Protein AF-A0A2N5IB65-F1 (afdb_monomer_lite)

Sequence (114 aa):
MKHIQWCQNMLKDKEVQALLEEKVQILIDMYFKGKSDYAIEKFIKSFCEGIRYLENELLKDKGLHPSQIQKNMTYLSAHPQETIKNMAEVKRVVTVEVNRQFRHFNTFLSELAS

pLDDT: mean 93.59, std 6.56, range [52.59, 98.62]

Radius of gyration: 16.51 Å; chains: 1; bounding box: 45×18×46 Å

Secondary structure (DSSP, 8-state):
--GGGGGTT-SSSHHHHHHHHHHHHHHHHHH-TT--HHHHHHHHHHHHHHHHHHHHHHHHHTT-SHHHHHHHHHHHHH-HHHHHHHHHHHHHHHHHHHHHHHHHHHHHHHHHH-

Structure (mmCIF, N/CA/C/O backbone):
data_AF-A0A2N5IB65-F1
#
_entry.id   AF-A0A2N5IB65-F1
#
loop_
_atom_site.group_PDB
_atom_site.id
_atom_site.type_symbol
_atom_site.label_atom_id
_atom_site.label_alt_id
_atom_site.label_comp_id
_atom_site.label_asym_id
_atom_site.label_entity_id
_atom_site.label_seq_id
_atom_site.pdbx_PDB_ins_code
_atom_site.Cartn_x
_atom_site.Cartn_y
_atom_site.Cartn_z
_atom_site.occupancy
_atom_site.B_iso_or_equiv
_atom_site.auth_seq_id
_atom_site.auth_comp_id
_atom_site.auth_asym_id
_atom_site.auth_atom_id
_atom_site.pdbx_PDB_model_num
ATOM 1 N N . MET A 1 1 ? 1.134 9.535 20.639 1.00 52.59 1 MET A N 1
ATOM 2 C CA . MET A 1 1 ? 2.112 9.177 19.586 1.00 52.59 1 MET A CA 1
ATOM 3 C C . MET A 1 1 ? 1.401 9.305 18.239 1.00 52.59 1 MET A C 1
ATOM 5 O O . MET A 1 1 ? 0.206 9.046 18.211 1.00 52.59 1 MET A O 1
ATOM 9 N N . LYS A 1 2 ? 2.037 9.753 17.145 1.00 75.38 2 LYS A N 1
ATOM 10 C CA . LYS A 1 2 ? 1.354 9.766 15.834 1.00 75.38 2 LYS A CA 1
ATOM 11 C C . LYS A 1 2 ? 1.454 8.366 15.223 1.00 75.38 2 LYS A C 1
ATOM 13 O O . LYS A 1 2 ? 2.508 8.015 14.708 1.00 75.38 2 LYS A O 1
ATOM 18 N N . HIS A 1 3 ? 0.387 7.568 15.305 1.00 84.81 3 HIS A N 1
ATOM 19 C CA . HIS A 1 3 ? 0.391 6.156 14.876 1.00 84.81 3 HIS A CA 1
ATOM 20 C C . HIS A 1 3 ? 0.740 5.970 13.392 1.00 84.81 3 HIS A C 1
ATOM 22 O O . HIS A 1 3 ? 1.297 4.944 13.013 1.00 84.81 3 HIS A O 1
ATOM 28 N N . ILE A 1 4 ? 0.524 7.008 12.577 1.00 85.25 4 ILE A N 1
ATOM 29 C CA . ILE A 1 4 ? 0.890 7.039 11.158 1.00 85.25 4 ILE A CA 1
ATOM 30 C C . ILE A 1 4 ? 2.378 6.769 10.887 1.00 85.25 4 ILE A C 1
ATOM 32 O O . ILE A 1 4 ? 2.741 6.296 9.815 1.00 85.25 4 ILE A O 1
ATOM 36 N N . GLN A 1 5 ? 3.255 7.004 11.869 1.00 88.62 5 GLN A N 1
ATOM 37 C CA . GLN A 1 5 ? 4.686 6.732 11.728 1.00 88.62 5 GLN A CA 1
ATOM 38 C C . GLN A 1 5 ? 4.988 5.256 11.411 1.00 88.62 5 GLN A C 1
ATOM 40 O O . GLN A 1 5 ? 6.014 4.951 10.811 1.00 88.62 5 GLN A O 1
ATOM 45 N N . TRP A 1 6 ? 4.093 4.330 11.777 1.00 89.94 6 TRP A N 1
ATOM 46 C CA . TRP A 1 6 ? 4.288 2.896 11.558 1.00 89.94 6 TRP A CA 1
ATOM 47 C C . TRP A 1 6 ? 4.059 2.438 10.114 1.00 89.94 6 TRP A C 1
ATOM 49 O O . TRP A 1 6 ? 4.435 1.314 9.786 1.00 89.94 6 TRP A O 1
ATOM 59 N N . CYS A 1 7 ? 3.497 3.282 9.242 1.00 91.50 7 CYS A N 1
ATOM 60 C CA . CYS A 1 7 ? 3.405 3.002 7.805 1.00 91.50 7 CYS A CA 1
ATOM 61 C C . CYS A 1 7 ? 4.289 3.904 6.938 1.00 91.50 7 CYS A C 1
ATOM 63 O O . CYS A 1 7 ? 4.171 3.849 5.716 1.00 91.50 7 CYS A O 1
ATOM 65 N N . GLN A 1 8 ? 5.178 4.708 7.528 1.00 89.44 8 GLN A N 1
ATOM 66 C CA . GLN A 1 8 ? 6.080 5.572 6.765 1.00 89.44 8 GLN A CA 1
ATOM 67 C C . GLN A 1 8 ? 7.092 4.761 5.950 1.00 89.44 8 GLN A C 1
ATOM 69 O O . GLN A 1 8 ? 7.624 3.751 6.412 1.00 89.44 8 GLN A O 1
ATOM 74 N N . ASN A 1 9 ? 7.406 5.252 4.747 1.00 88.69 9 ASN A N 1
ATOM 75 C CA . ASN A 1 9 ? 8.412 4.675 3.844 1.00 88.69 9 ASN A CA 1
ATOM 76 C C . ASN A 1 9 ? 8.146 3.206 3.455 1.00 88.69 9 ASN A C 1
ATOM 78 O O . ASN A 1 9 ? 9.084 2.442 3.204 1.00 88.69 9 ASN A O 1
ATOM 82 N N . MET A 1 10 ? 6.876 2.798 3.415 1.00 92.06 10 MET A N 1
ATOM 83 C CA . MET A 1 10 ? 6.488 1.441 3.024 1.00 92.06 10 MET A CA 1
ATOM 84 C C . MET A 1 10 ? 6.540 1.249 1.510 1.00 92.06 10 MET A C 1
ATOM 86 O O . MET A 1 10 ? 6.945 0.175 1.062 1.00 92.06 10 MET A O 1
ATOM 90 N N . LEU A 1 11 ? 6.174 2.287 0.753 1.00 95.12 11 LEU A N 1
ATOM 91 C CA . LEU A 1 11 ? 6.125 2.298 -0.706 1.00 95.12 11 LEU A CA 1
ATOM 92 C C . LEU A 1 11 ? 7.218 3.192 -1.305 1.00 95.12 11 LEU A C 1
ATOM 94 O O . LEU A 1 11 ? 7.723 4.107 -0.648 1.00 95.12 11 LEU A O 1
ATOM 98 N N . LYS A 1 12 ? 7.621 2.913 -2.549 1.00 93.06 12 LYS A N 1
ATOM 99 C CA . LYS A 1 12 ? 8.691 3.650 -3.246 1.00 93.06 12 LYS A CA 1
ATOM 100 C C . LYS A 1 12 ? 8.194 4.930 -3.903 1.00 93.06 12 LYS A C 1
ATOM 102 O O . LYS A 1 12 ? 8.927 5.920 -3.924 1.00 93.06 12 LYS A O 1
ATOM 107 N N . ASP A 1 13 ? 6.974 4.921 -4.432 1.00 94.75 13 ASP A N 1
ATOM 108 C CA . ASP A 1 13 ? 6.358 6.119 -5.002 1.00 94.75 13 ASP A CA 1
ATOM 109 C C . ASP A 1 13 ? 5.775 7.011 -3.895 1.00 94.75 13 ASP A C 1
ATOM 111 O O . ASP A 1 13 ? 4.968 6.568 -3.076 1.00 94.75 13 ASP A O 1
ATOM 115 N N . LYS A 1 14 ? 6.179 8.287 -3.874 1.00 95.12 14 LYS A N 1
ATOM 116 C CA . LYS A 1 14 ? 5.787 9.240 -2.824 1.00 95.12 14 LYS A CA 1
ATOM 117 C C . LYS A 1 14 ? 4.298 9.574 -2.838 1.00 95.12 14 LYS A C 1
ATOM 119 O O . LYS A 1 14 ? 3.725 9.787 -1.774 1.00 95.12 14 LYS A O 1
ATOM 124 N N . GLU A 1 15 ? 3.676 9.640 -4.011 1.00 96.25 15 GLU A N 1
ATOM 125 C CA . GLU A 1 15 ? 2.249 9.950 -4.113 1.00 96.25 15 GLU A CA 1
ATOM 126 C C . GLU A 1 15 ? 1.415 8.764 -3.632 1.00 96.25 15 GLU A C 1
ATOM 128 O O . GLU A 1 15 ? 0.452 8.940 -2.888 1.00 96.25 15 GLU A O 1
ATOM 133 N N . VAL A 1 16 ? 1.819 7.541 -3.989 1.00 97.06 16 VAL A N 1
ATOM 134 C CA . VAL A 1 16 ? 1.135 6.334 -3.508 1.00 97.06 16 VAL A CA 1
ATOM 135 C C . VAL A 1 16 ? 1.368 6.120 -2.012 1.00 97.06 16 VAL A C 1
ATOM 137 O O . VAL A 1 16 ? 0.445 5.715 -1.308 1.00 97.06 16 VAL A O 1
ATOM 140 N N . GLN A 1 17 ? 2.556 6.450 -1.499 1.00 97.44 17 GLN A N 1
ATOM 141 C CA . GLN A 1 17 ? 2.841 6.461 -0.063 1.00 97.44 17 GLN A CA 1
ATOM 142 C C . GLN A 1 17 ? 1.942 7.458 0.687 1.00 97.44 17 GLN A C 1
ATOM 144 O O . GLN A 1 17 ? 1.362 7.098 1.708 1.00 97.44 17 GLN A O 1
ATOM 149 N N . ALA A 1 18 ? 1.777 8.681 0.174 1.00 96.88 18 ALA A N 1
ATOM 150 C CA . ALA A 1 18 ? 0.886 9.672 0.780 1.00 96.88 18 ALA A CA 1
ATOM 151 C C . ALA A 1 18 ? -0.578 9.199 0.782 1.00 96.88 18 ALA A C 1
ATOM 153 O O . ALA A 1 18 ? -1.271 9.339 1.788 1.00 96.88 18 ALA A O 1
ATOM 154 N N . LEU A 1 19 ? -1.031 8.572 -0.310 1.00 97.88 19 LEU A N 1
ATOM 155 C CA . LEU A 1 19 ? -2.362 7.969 -0.385 1.00 97.88 19 LEU A CA 1
ATOM 156 C C . LEU A 1 19 ? -2.541 6.839 0.642 1.00 97.88 19 LEU A C 1
ATOM 158 O O . LEU A 1 19 ? -3.581 6.761 1.292 1.00 97.88 19 LEU A O 1
ATOM 162 N N . LEU A 1 20 ? -1.545 5.958 0.792 1.00 98.00 20 LEU A N 1
ATOM 163 C CA . LEU A 1 20 ? -1.557 4.889 1.796 1.00 98.00 20 LEU A CA 1
ATOM 164 C C . LEU A 1 20 ? -1.727 5.475 3.203 1.00 98.00 20 LEU A C 1
ATOM 166 O O . LEU A 1 20 ? -2.597 5.026 3.948 1.00 98.00 20 LEU A O 1
ATOM 170 N N . GLU A 1 21 ? -0.923 6.484 3.545 1.00 97.31 21 GLU A N 1
ATOM 171 C CA . GLU A 1 21 ? -0.985 7.164 4.840 1.00 97.31 21 GLU A CA 1
ATOM 172 C C . GLU A 1 21 ? -2.359 7.813 5.073 1.00 97.31 21 GLU A C 1
ATOM 174 O O . GLU A 1 21 ? -2.963 7.613 6.127 1.00 97.31 21 GLU A O 1
ATOM 179 N N . GLU A 1 22 ? -2.910 8.509 4.077 1.00 96.94 22 GLU A N 1
ATOM 180 C CA . GLU A 1 22 ? -4.254 9.094 4.156 1.00 96.94 22 GLU A CA 1
ATOM 181 C C . GLU A 1 22 ? -5.315 8.028 4.478 1.00 96.94 22 GLU A C 1
ATOM 183 O O . GLU A 1 22 ? -6.100 8.189 5.415 1.00 96.94 22 GLU A O 1
ATOM 188 N N . LYS A 1 23 ? -5.329 6.907 3.743 1.00 97.69 23 LYS A N 1
ATOM 189 C CA . LYS A 1 23 ? -6.329 5.843 3.939 1.00 97.69 23 LYS A CA 1
ATOM 190 C C . LYS A 1 23 ? -6.185 5.138 5.283 1.00 97.69 23 LYS A C 1
ATOM 192 O O . LYS A 1 23 ? -7.195 4.844 5.922 1.00 97.69 23 LYS A O 1
ATOM 197 N N . VAL A 1 24 ? -4.954 4.894 5.727 1.00 97.25 24 VAL A N 1
ATOM 198 C CA . VAL A 1 24 ? -4.681 4.331 7.054 1.00 97.25 24 VAL A CA 1
ATOM 199 C C . VAL A 1 24 ? -5.175 5.278 8.147 1.00 97.25 24 VAL A C 1
ATOM 201 O O . VAL A 1 24 ? -5.855 4.830 9.069 1.00 97.25 24 VAL A O 1
ATOM 204 N N . GLN A 1 25 ? -4.893 6.579 8.030 1.00 96.19 25 GLN A N 1
ATOM 205 C CA . GLN A 1 25 ? -5.319 7.575 9.013 1.00 96.19 25 GLN A CA 1
ATOM 206 C C . GLN A 1 25 ? -6.847 7.639 9.127 1.00 96.19 25 GLN A C 1
ATOM 208 O O . GLN A 1 25 ? -7.369 7.586 10.239 1.00 96.19 25 GLN A O 1
ATOM 213 N N . ILE A 1 26 ? -7.562 7.650 7.995 1.00 96.62 26 ILE A N 1
ATOM 214 C CA . ILE A 1 26 ? -9.033 7.623 7.971 1.00 96.62 26 ILE A CA 1
ATOM 215 C C . ILE A 1 26 ? -9.572 6.416 8.755 1.00 96.62 26 ILE A C 1
ATOM 217 O O . ILE A 1 26 ? -10.432 6.576 9.619 1.00 96.62 26 ILE A O 1
ATOM 221 N N . LEU A 1 27 ? -9.048 5.211 8.503 1.00 96.69 27 LEU A N 1
ATOM 222 C CA . LEU A 1 27 ? -9.503 3.999 9.194 1.00 96.69 27 LEU A CA 1
ATOM 223 C C . LEU A 1 27 ? -9.188 4.024 10.698 1.00 96.69 27 LEU A C 1
ATOM 225 O O . LEU A 1 27 ? -10.004 3.563 11.499 1.00 96.69 27 LEU A O 1
ATOM 229 N N . ILE A 1 28 ? -8.039 4.581 11.098 1.00 95.38 28 ILE A N 1
ATOM 230 C CA . ILE A 1 28 ? -7.683 4.755 12.514 1.00 95.38 28 ILE A CA 1
ATOM 231 C C . ILE A 1 28 ? -8.684 5.675 13.208 1.00 95.38 28 ILE A C 1
ATOM 233 O O . ILE A 1 28 ? -9.191 5.332 14.279 1.00 95.38 28 ILE A O 1
ATOM 237 N N . ASP A 1 29 ? -8.979 6.818 12.594 1.00 94.75 29 ASP A N 1
ATOM 238 C CA . ASP A 1 29 ? -9.865 7.825 13.172 1.00 94.75 29 ASP A CA 1
ATOM 239 C C . ASP A 1 29 ? -11.305 7.317 13.295 1.00 94.75 29 ASP A C 1
ATOM 241 O O . ASP A 1 29 ? -11.983 7.629 14.276 1.00 94.75 29 ASP A O 1
ATOM 245 N N . MET A 1 30 ? -11.749 6.493 12.340 1.00 95.31 30 MET A N 1
ATOM 246 C CA . MET A 1 30 ? -13.086 5.897 12.336 1.00 95.31 30 MET A CA 1
ATOM 247 C C . MET A 1 30 ? -13.237 4.745 13.336 1.00 95.31 30 MET A C 1
ATOM 249 O O . MET A 1 30 ? -14.203 4.724 14.095 1.00 95.31 30 MET A O 1
ATOM 253 N N . TYR A 1 31 ? -12.303 3.786 13.355 1.00 95.81 31 TYR A N 1
ATOM 254 C CA . TYR A 1 31 ? -12.520 2.491 14.023 1.00 95.81 31 TYR A CA 1
ATOM 255 C C . TYR A 1 31 ? -11.599 2.224 15.214 1.00 95.81 31 TYR A C 1
ATOM 257 O O . TYR A 1 31 ? -11.900 1.377 16.060 1.00 95.81 31 TYR A O 1
ATOM 265 N N . PHE A 1 32 ? -10.478 2.941 15.311 1.00 93.88 32 PHE A N 1
ATOM 266 C CA . PHE A 1 32 ? -9.448 2.666 16.311 1.00 93.88 32 PHE A CA 1
ATOM 267 C C . PHE A 1 32 ? -9.252 3.781 17.345 1.00 93.88 32 PHE A C 1
ATOM 269 O O . PHE A 1 32 ? -8.338 3.711 18.173 1.00 93.88 32 PHE A O 1
ATOM 276 N N . LYS A 1 33 ? -10.131 4.788 17.374 1.00 90.94 33 LYS A N 1
ATOM 277 C CA . LYS A 1 33 ? -10.099 5.834 18.400 1.00 90.94 33 LYS A CA 1
ATOM 278 C C . LYS A 1 33 ? -10.241 5.227 19.803 1.00 90.94 33 LYS A C 1
ATOM 280 O O . LYS A 1 33 ? -11.190 4.504 20.092 1.00 90.94 33 LYS A O 1
ATOM 285 N N . GLY A 1 34 ? -9.277 5.519 20.677 1.00 89.25 34 GLY A N 1
ATOM 286 C CA . GLY A 1 34 ? -9.233 4.986 22.045 1.00 89.25 34 GLY A CA 1
ATOM 287 C C . GLY A 1 34 ? -8.840 3.506 22.153 1.00 89.25 34 GLY A C 1
ATOM 288 O O . GLY A 1 34 ? -8.888 2.952 23.249 1.00 89.25 34 GLY A O 1
ATOM 289 N N . LYS A 1 35 ? -8.452 2.849 21.049 1.00 93.19 35 LYS A N 1
ATOM 290 C CA . LYS A 1 35 ? -7.862 1.502 21.086 1.00 93.19 35 LYS A CA 1
ATOM 291 C C . LYS A 1 35 ? -6.389 1.575 21.495 1.00 93.19 35 LYS A C 1
ATOM 293 O O . LYS A 1 35 ? -5.766 2.631 21.425 1.00 93.19 35 LYS A O 1
ATOM 298 N N . SER A 1 36 ? -5.840 0.443 21.935 1.00 94.56 36 SER A N 1
ATOM 299 C CA . SER A 1 36 ? -4.441 0.358 22.354 1.00 94.56 36 SER A CA 1
ATOM 300 C C . SER A 1 36 ? -3.476 0.534 21.181 1.00 94.56 36 SER A C 1
ATOM 302 O O . SER A 1 36 ? -3.758 0.104 20.060 1.00 94.56 36 SER A O 1
ATOM 304 N N . ASP A 1 37 ? -2.296 1.082 21.473 1.00 94.94 37 ASP A N 1
ATOM 305 C CA . ASP A 1 37 ? -1.185 1.217 20.525 1.00 94.94 37 ASP A CA 1
ATOM 306 C C . ASP A 1 37 ? -0.882 -0.107 19.811 1.00 94.94 37 ASP A C 1
ATOM 308 O O . ASP A 1 37 ? -0.732 -0.133 18.593 1.00 94.94 37 ASP A O 1
ATOM 312 N N . TYR A 1 38 ? -0.898 -1.225 20.545 1.00 94.62 38 TYR A N 1
ATOM 313 C CA . TYR A 1 38 ? -0.694 -2.560 19.980 1.00 94.62 38 TYR A CA 1
ATOM 314 C C . TYR A 1 38 ? -1.748 -2.926 18.926 1.00 94.62 38 TYR A C 1
ATOM 316 O O . TYR A 1 38 ? -1.401 -3.415 17.853 1.00 94.62 38 TYR A O 1
ATOM 324 N N . ALA A 1 39 ? -3.036 -2.689 19.200 1.00 94.50 39 ALA A N 1
ATOM 325 C CA . ALA A 1 39 ? -4.100 -2.997 18.245 1.00 94.50 39 ALA A CA 1
ATOM 326 C C . ALA A 1 39 ? -3.963 -2.156 16.968 1.00 94.50 39 ALA A C 1
ATOM 328 O O . ALA A 1 39 ? -4.128 -2.672 15.862 1.00 94.50 39 ALA A O 1
ATOM 329 N N . ILE A 1 40 ? -3.603 -0.880 17.122 1.00 95.94 40 ILE A N 1
ATOM 330 C CA . ILE A 1 40 ? -3.406 0.044 16.004 1.00 95.94 40 ILE A CA 1
ATOM 331 C C . ILE A 1 40 ? -2.181 -0.359 15.185 1.00 95.94 40 ILE A C 1
ATOM 333 O O . ILE A 1 40 ? -2.262 -0.434 13.963 1.00 95.94 40 ILE A O 1
ATOM 337 N N . GLU A 1 41 ? -1.068 -0.700 15.833 1.00 95.75 41 GLU A N 1
ATOM 338 C CA . GLU A 1 41 ? 0.134 -1.191 15.158 1.00 95.75 41 GLU A CA 1
ATOM 339 C C . GLU A 1 41 ? -0.165 -2.446 14.329 1.00 95.75 41 GLU A C 1
ATOM 341 O O . GLU A 1 41 ? 0.269 -2.555 13.180 1.00 95.75 41 GLU A O 1
ATOM 346 N N . LYS A 1 42 ? -0.930 -3.394 14.887 1.00 95.50 42 LYS A N 1
ATOM 347 C CA . LYS A 1 42 ? -1.311 -4.621 14.176 1.00 95.50 42 LYS A CA 1
ATOM 348 C C . LYS A 1 42 ? -2.214 -4.341 12.988 1.00 95.50 42 LYS A C 1
ATOM 350 O O . LYS A 1 42 ? -1.947 -4.882 11.920 1.00 95.50 42 LYS A O 1
ATOM 355 N N . PHE A 1 43 ? -3.202 -3.463 13.140 1.00 95.94 43 PHE A N 1
ATOM 356 C CA . PHE A 1 43 ? -4.022 -3.014 12.018 1.00 95.94 43 PHE A CA 1
ATOM 357 C C . PHE A 1 43 ? -3.162 -2.422 10.894 1.00 95.94 43 PHE A C 1
ATOM 359 O O . PHE A 1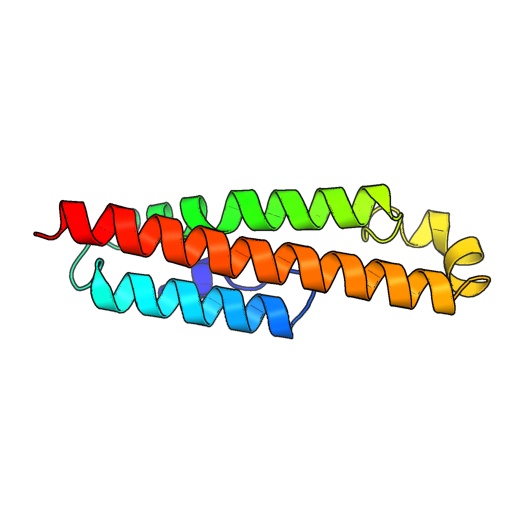 43 ? -3.261 -2.873 9.754 1.00 95.94 43 PHE A O 1
ATOM 366 N N . ILE A 1 44 ? -2.277 -1.470 11.215 1.00 96.56 44 ILE A N 1
ATOM 367 C CA . ILE A 1 44 ? -1.426 -0.814 10.215 1.00 96.56 44 ILE A CA 1
ATOM 368 C C . ILE A 1 44 ? -0.553 -1.843 9.490 1.00 96.56 44 ILE A C 1
ATOM 370 O O . ILE A 1 44 ? -0.489 -1.840 8.262 1.00 96.56 44 ILE A O 1
ATOM 374 N N . LYS A 1 45 ? 0.083 -2.766 10.222 1.00 95.38 45 LYS A N 1
ATOM 375 C CA . LYS A 1 45 ? 0.897 -3.826 9.607 1.00 95.38 45 LYS A CA 1
ATOM 376 C C . LYS A 1 45 ? 0.068 -4.707 8.677 1.00 95.38 45 LYS A C 1
ATOM 378 O O . LYS A 1 45 ? 0.458 -4.885 7.527 1.00 95.38 45 LYS A O 1
ATOM 383 N N . SER A 1 46 ? -1.086 -5.191 9.135 1.00 95.62 46 SER A N 1
ATOM 384 C CA . SER A 1 46 ? -1.974 -6.031 8.326 1.00 95.62 46 SER A CA 1
ATOM 385 C C . SER A 1 46 ? -2.482 -5.321 7.070 1.00 95.62 46 SER A C 1
ATOM 387 O O . SER A 1 46 ? -2.594 -5.952 6.023 1.00 95.62 46 SER A O 1
ATOM 389 N N . PHE A 1 47 ? -2.749 -4.016 7.147 1.00 96.81 47 PHE A N 1
ATOM 390 C CA . PHE A 1 47 ? -3.165 -3.217 5.997 1.00 96.81 47 PHE A CA 1
ATOM 391 C C . PHE A 1 47 ? -2.025 -3.026 4.983 1.00 96.81 47 PHE A C 1
ATOM 393 O O . PHE A 1 47 ? -2.221 -3.162 3.776 1.00 96.81 47 PHE A O 1
ATOM 400 N N . CYS A 1 48 ? -0.820 -2.701 5.460 1.00 96.69 48 CYS A N 1
ATOM 401 C CA . CYS A 1 48 ? 0.278 -2.256 4.603 1.00 96.69 48 CYS A CA 1
ATOM 402 C C . CYS A 1 48 ? 1.155 -3.390 4.046 1.00 96.69 48 CYS A C 1
ATOM 404 O O . CYS A 1 48 ? 1.761 -3.217 2.988 1.00 96.69 48 CYS A O 1
ATOM 406 N N . GLU A 1 49 ? 1.279 -4.525 4.738 1.00 95.31 49 GLU A N 1
ATOM 407 C CA . GLU A 1 49 ? 2.268 -5.563 4.407 1.00 95.31 49 GLU A CA 1
ATOM 408 C C . GLU A 1 49 ? 2.025 -6.202 3.034 1.00 95.31 49 GLU A C 1
ATOM 410 O O . GLU A 1 49 ? 2.950 -6.283 2.223 1.00 95.31 49 GLU A O 1
ATOM 415 N N . GLY A 1 50 ? 0.775 -6.559 2.722 1.00 96.94 50 GLY A N 1
ATOM 416 C CA . GLY A 1 50 ? 0.417 -7.120 1.415 1.00 96.94 50 GLY A CA 1
ATOM 417 C C . GLY A 1 50 ? 0.664 -6.146 0.258 1.00 96.94 50 GLY A C 1
ATOM 418 O O . GLY A 1 50 ? 1.176 -6.540 -0.788 1.00 96.94 50 GLY A O 1
ATOM 419 N N . ILE A 1 51 ? 0.379 -4.857 0.466 1.00 98.06 51 ILE A N 1
ATOM 420 C CA . ILE A 1 51 ? 0.586 -3.800 -0.536 1.00 98.06 51 ILE A CA 1
ATOM 421 C C . ILE A 1 51 ? 2.084 -3.605 -0.800 1.00 98.06 51 ILE A C 1
ATOM 423 O O . ILE A 1 51 ? 2.517 -3.538 -1.951 1.00 98.06 51 ILE A O 1
ATOM 427 N N . ARG A 1 52 ? 2.895 -3.566 0.264 1.00 97.31 52 ARG A N 1
ATOM 428 C CA . ARG A 1 52 ? 4.354 -3.471 0.151 1.00 97.31 52 ARG A CA 1
ATOM 429 C C . ARG A 1 52 ? 4.945 -4.694 -0.545 1.00 97.31 52 ARG A C 1
ATOM 431 O O . ARG A 1 52 ? 5.873 -4.554 -1.340 1.00 97.31 52 ARG A O 1
ATOM 438 N N . TYR A 1 53 ? 4.452 -5.891 -0.239 1.00 97.44 53 TYR A N 1
ATOM 439 C CA . TYR A 1 53 ? 4.890 -7.107 -0.920 1.00 97.44 53 TYR A CA 1
ATOM 440 C C . TYR A 1 53 ? 4.582 -7.036 -2.421 1.00 97.44 53 TYR A C 1
ATOM 442 O O . TYR A 1 53 ? 5.490 -7.219 -3.230 1.00 97.44 53 TYR A O 1
ATOM 450 N N . LEU A 1 54 ? 3.352 -6.661 -2.787 1.00 98.06 54 LEU A N 1
ATOM 451 C CA . LEU A 1 54 ? 2.936 -6.475 -4.178 1.00 98.06 54 LEU A CA 1
ATOM 452 C C . LEU A 1 54 ? 3.839 -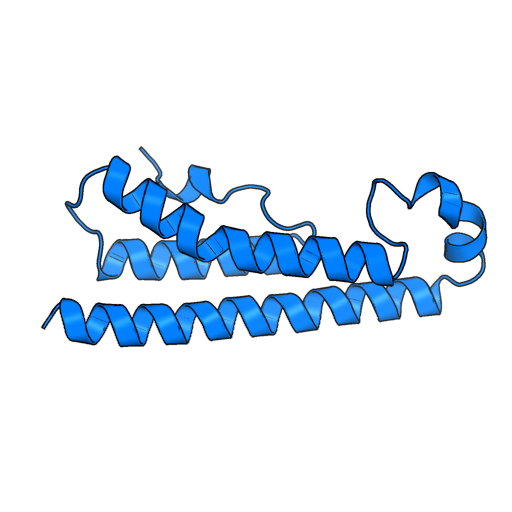5.489 -4.933 1.00 98.06 54 LEU A C 1
ATOM 454 O O . LEU A 1 54 ? 4.311 -5.815 -6.019 1.00 98.06 54 LEU A O 1
ATOM 458 N N . GLU A 1 55 ? 4.107 -4.305 -4.370 1.00 98.06 55 GLU A N 1
ATOM 459 C CA . GLU A 1 55 ? 4.991 -3.321 -5.010 1.00 98.06 55 GLU A CA 1
ATOM 460 C C . GLU A 1 55 ? 6.390 -3.904 -5.247 1.00 98.06 55 GLU A C 1
ATOM 462 O O . GLU A 1 55 ? 6.934 -3.779 -6.344 1.00 98.06 55 GLU A O 1
ATOM 467 N N . ASN A 1 56 ? 6.969 -4.573 -4.245 1.00 96.75 56 ASN A N 1
ATOM 468 C CA . ASN A 1 56 ? 8.307 -5.143 -4.382 1.00 96.75 56 ASN A CA 1
ATOM 469 C C . ASN A 1 56 ? 8.365 -6.227 -5.462 1.00 96.75 56 ASN A C 1
ATOM 471 O O . ASN A 1 56 ? 9.332 -6.254 -6.220 1.00 96.75 56 ASN A O 1
ATOM 475 N N . GLU A 1 57 ? 7.359 -7.098 -5.557 1.00 97.56 57 GLU A N 1
ATOM 476 C CA . GLU A 1 57 ? 7.322 -8.134 -6.594 1.00 97.56 57 GLU A CA 1
ATOM 477 C C . GLU A 1 57 ? 7.133 -7.538 -7.993 1.00 97.56 57 GLU A C 1
ATOM 479 O O . GLU A 1 57 ? 7.859 -7.912 -8.911 1.00 97.56 57 GLU A O 1
ATOM 484 N N . LEU A 1 58 ? 6.26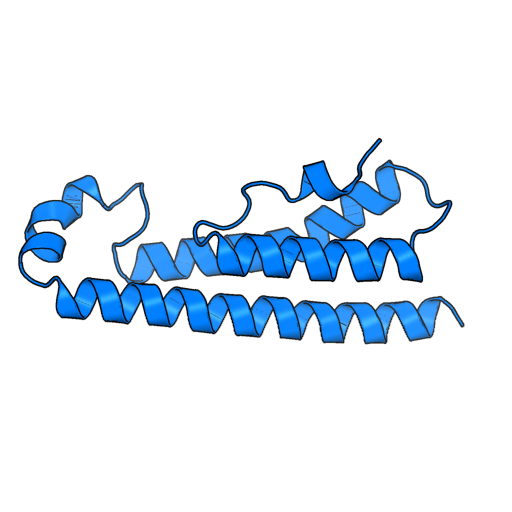5 -6.534 -8.152 1.00 97.44 58 LEU A N 1
ATOM 485 C CA . LEU A 1 58 ? 6.110 -5.820 -9.425 1.00 97.44 58 LEU A CA 1
ATOM 486 C C . LEU A 1 58 ? 7.407 -5.121 -9.850 1.00 97.44 58 LEU A C 1
ATOM 488 O O . LEU A 1 58 ? 7.812 -5.191 -11.008 1.00 97.44 58 LEU A O 1
ATOM 492 N N . LEU A 1 59 ? 8.096 -4.466 -8.913 1.00 96.25 59 LEU A N 1
ATOM 493 C CA . LEU A 1 59 ? 9.389 -3.847 -9.191 1.00 96.25 59 LEU A CA 1
ATOM 494 C C . LEU A 1 59 ? 10.439 -4.891 -9.587 1.00 96.25 59 LEU A C 1
ATOM 496 O O . LEU A 1 59 ? 11.273 -4.605 -10.447 1.00 96.25 59 LEU A O 1
ATOM 500 N N . LYS A 1 60 ? 10.423 -6.084 -8.979 1.00 95.62 60 LYS A N 1
ATOM 501 C CA . LYS A 1 60 ? 11.366 -7.156 -9.324 1.00 95.62 60 LYS A CA 1
ATOM 502 C C . LYS A 1 60 ? 11.111 -7.731 -10.708 1.00 95.62 60 LYS A C 1
ATOM 504 O O . LYS A 1 60 ? 12.064 -7.898 -11.467 1.00 95.62 60 LYS A O 1
ATOM 509 N N . ASP A 1 61 ? 9.846 -7.992 -11.027 1.00 94.50 61 ASP A N 1
ATOM 510 C CA . ASP A 1 61 ? 9.400 -8.498 -12.329 1.00 94.50 61 ASP A CA 1
ATOM 511 C C . ASP A 1 61 ? 9.839 -7.569 -13.468 1.00 94.50 61 ASP A C 1
ATOM 513 O O . ASP A 1 61 ? 10.399 -8.003 -14.471 1.00 94.50 61 ASP A O 1
ATOM 517 N N . LYS A 1 62 ? 9.709 -6.255 -13.260 1.00 93.44 62 LYS A N 1
ATOM 518 C CA . LYS A 1 62 ? 10.128 -5.237 -14.234 1.00 93.44 62 LYS A CA 1
ATOM 519 C C . LYS A 1 62 ? 11.623 -4.903 -14.186 1.00 93.44 62 LYS A C 1
ATOM 521 O O . LYS A 1 62 ? 12.076 -4.030 -14.924 1.00 93.44 62 LYS A O 1
ATOM 526 N N . GLY A 1 63 ? 12.398 -5.534 -13.301 1.00 92.75 63 GLY A N 1
ATOM 527 C CA . GLY A 1 63 ? 13.827 -5.259 -13.135 1.00 92.75 63 GLY A CA 1
ATOM 528 C C . GLY A 1 63 ? 14.154 -3.864 -12.579 1.00 92.75 63 GLY A C 1
ATOM 529 O O . GLY A 1 63 ? 15.285 -3.400 -12.732 1.00 92.75 63 GLY A O 1
ATOM 530 N N . LEU A 1 64 ? 13.182 -3.211 -11.939 1.00 92.38 64 LEU A N 1
ATOM 531 C CA . LEU A 1 64 ? 13.246 -1.857 -11.374 1.00 92.38 64 LEU A CA 1
ATOM 532 C C . LEU A 1 64 ? 13.510 -1.853 -9.862 1.00 92.38 64 LEU A C 1
ATOM 534 O O . LEU A 1 64 ? 13.714 -0.797 -9.263 1.00 92.38 64 LEU A O 1
ATOM 538 N N . HIS A 1 65 ? 13.501 -3.023 -9.220 1.00 93.25 65 HIS A N 1
ATOM 539 C CA . HIS A 1 65 ? 13.741 -3.128 -7.787 1.00 93.25 65 HIS A CA 1
ATOM 540 C C . HIS A 1 65 ? 15.168 -2.659 -7.432 1.00 93.25 65 HIS A C 1
ATOM 542 O O . HIS A 1 65 ? 16.116 -3.008 -8.144 1.00 93.25 65 HIS A O 1
ATOM 548 N N . PRO A 1 66 ? 15.381 -1.942 -6.307 1.00 87.50 66 PRO A N 1
ATOM 549 C CA . PRO A 1 66 ? 16.705 -1.440 -5.923 1.00 87.50 66 PRO A CA 1
ATOM 550 C C . PRO A 1 66 ? 17.806 -2.509 -5.866 1.00 87.50 66 PRO A C 1
ATOM 552 O O . PRO A 1 66 ? 18.963 -2.221 -6.148 1.00 87.50 66 PRO A O 1
ATOM 555 N N . SER A 1 67 ? 17.458 -3.762 -5.556 1.00 90.44 67 SER A N 1
ATOM 556 C CA . SER A 1 67 ? 18.420 -4.877 -5.547 1.00 90.44 67 SER A CA 1
ATOM 557 C C . SER A 1 67 ? 18.860 -5.354 -6.941 1.00 90.44 67 SER A C 1
ATOM 559 O O . SER A 1 67 ? 19.816 -6.119 -7.044 1.00 90.44 67 SER A O 1
ATOM 561 N N . GLN A 1 68 ? 18.157 -4.961 -8.006 1.00 89.06 68 GLN A N 1
ATOM 562 C CA . GLN A 1 68 ? 18.439 -5.334 -9.398 1.00 89.06 68 GLN A CA 1
ATOM 563 C C . GLN A 1 68 ? 18.861 -4.135 -10.250 1.00 89.06 68 GLN A C 1
ATOM 565 O O . GLN A 1 68 ? 19.520 -4.329 -11.270 1.00 89.06 68 GLN A O 1
ATOM 570 N N . ILE A 1 69 ? 18.546 -2.907 -9.823 1.00 85.38 69 ILE A N 1
ATOM 571 C CA . ILE A 1 69 ? 18.738 -1.698 -10.631 1.00 85.38 69 ILE A CA 1
ATOM 572 C C . ILE A 1 69 ? 20.182 -1.524 -11.113 1.00 85.38 69 ILE A C 1
ATOM 574 O O . ILE A 1 69 ? 20.398 -1.154 -12.259 1.00 85.38 69 ILE A O 1
ATOM 578 N N . GLN A 1 70 ? 21.176 -1.866 -10.286 1.00 84.75 70 GLN A N 1
ATOM 579 C CA . GLN A 1 70 ? 22.588 -1.765 -10.662 1.00 84.75 70 GLN A CA 1
ATOM 580 C C . GLN A 1 70 ? 22.964 -2.766 -11.761 1.00 84.75 70 GLN A C 1
ATOM 582 O O . GLN A 1 70 ? 23.717 -2.427 -12.668 1.00 84.75 70 GLN A O 1
ATOM 587 N N . LYS A 1 71 ? 22.407 -3.983 -11.712 1.00 86.31 71 LYS A N 1
ATOM 588 C CA . LYS A 1 71 ? 22.623 -5.013 -12.740 1.00 86.31 71 LYS A CA 1
ATOM 589 C C . LYS A 1 71 ? 21.919 -4.657 -14.049 1.00 86.31 71 LYS A C 1
ATOM 591 O O . LYS A 1 71 ? 22.435 -4.952 -15.119 1.00 86.31 71 LYS A O 1
ATOM 596 N N . ASN A 1 72 ? 20.774 -3.986 -13.955 1.00 88.12 72 ASN A N 1
ATOM 597 C CA . ASN A 1 72 ? 19.935 -3.642 -15.100 1.00 88.12 72 ASN A CA 1
ATOM 598 C C . ASN A 1 72 ? 20.199 -2.232 -15.650 1.00 88.12 72 ASN A C 1
ATOM 600 O O . ASN A 1 72 ? 19.588 -1.843 -16.642 1.00 88.12 72 ASN A O 1
ATOM 604 N N . MET A 1 73 ? 21.106 -1.461 -15.043 1.00 88.50 73 MET A N 1
ATOM 605 C CA . MET A 1 73 ? 21.292 -0.034 -15.323 1.00 88.50 73 MET A CA 1
ATOM 606 C C . MET A 1 73 ? 21.564 0.256 -16.802 1.00 88.50 73 MET A C 1
ATOM 608 O O . MET A 1 73 ? 21.008 1.208 -17.347 1.00 88.50 73 MET A O 1
ATOM 612 N N . THR A 1 74 ? 22.359 -0.587 -17.468 1.00 88.56 74 THR A N 1
ATOM 613 C CA . THR A 1 74 ? 22.650 -0.466 -18.904 1.00 88.56 74 THR A CA 1
ATOM 614 C C . THR A 1 74 ? 21.386 -0.626 -19.749 1.00 88.56 74 THR A C 1
ATOM 616 O O . THR A 1 74 ? 21.137 0.191 -20.631 1.00 88.56 74 THR A O 1
ATOM 619 N N . TYR A 1 75 ? 20.556 -1.632 -19.452 1.00 87.75 75 TYR A N 1
ATOM 620 C CA . TYR A 1 75 ? 19.296 -1.860 -20.163 1.00 87.75 75 TYR A CA 1
ATOM 621 C C . TYR A 1 75 ? 18.303 -0.720 -19.926 1.00 87.75 75 TYR A C 1
ATOM 623 O O . TYR A 1 75 ? 17.747 -0.182 -20.882 1.00 87.75 75 TYR A O 1
ATOM 631 N N . LEU A 1 76 ? 18.121 -0.320 -18.664 1.00 89.25 76 LEU A N 1
ATOM 632 C CA . LEU A 1 76 ? 17.177 0.729 -18.271 1.00 89.25 76 LEU A CA 1
ATOM 633 C C . LEU A 1 76 ? 17.537 2.079 -18.905 1.00 89.25 76 LEU A C 1
ATOM 635 O O . LEU A 1 76 ? 16.662 2.785 -19.403 1.00 89.25 76 LEU A O 1
ATOM 639 N N . SER A 1 77 ? 18.833 2.404 -18.954 1.00 89.06 77 SER A N 1
ATOM 640 C CA . SER A 1 77 ? 19.335 3.627 -19.596 1.00 89.06 77 SER A CA 1
ATOM 641 C C . SER A 1 77 ? 19.153 3.611 -21.116 1.00 89.06 77 SER A C 1
ATOM 643 O O . SER A 1 77 ? 18.918 4.658 -21.712 1.00 89.06 77 SER A O 1
ATOM 645 N N . ALA A 1 78 ? 19.238 2.434 -21.743 1.00 92.50 78 ALA A N 1
ATOM 646 C CA . ALA A 1 78 ? 19.006 2.269 -23.177 1.00 92.50 78 ALA A CA 1
ATOM 647 C C . ALA A 1 78 ? 17.510 2.303 -23.553 1.00 92.50 78 ALA A C 1
ATOM 649 O O . ALA A 1 78 ? 17.176 2.657 -24.682 1.00 92.50 78 ALA A O 1
ATOM 650 N N . HIS A 1 79 ? 16.610 1.995 -22.609 1.00 92.69 79 HIS A N 1
ATOM 651 C CA . HIS A 1 79 ? 15.156 1.932 -22.821 1.00 92.69 79 HIS A CA 1
ATOM 652 C C . HIS A 1 79 ? 14.389 2.833 -21.829 1.00 92.69 79 HIS A C 1
ATOM 654 O O . HIS A 1 79 ? 13.561 2.357 -21.041 1.00 92.69 79 HIS A O 1
ATOM 660 N N . PRO A 1 80 ? 14.616 4.160 -21.850 1.00 92.69 80 PRO A N 1
ATOM 661 C CA . PRO A 1 80 ? 14.040 5.073 -20.861 1.00 92.69 80 PRO A CA 1
ATOM 662 C C . PRO A 1 80 ? 12.509 5.142 -20.935 1.00 92.69 80 PRO A C 1
ATOM 664 O O . PRO A 1 80 ? 11.844 5.222 -19.905 1.00 92.69 80 PRO A O 1
ATOM 667 N N . GLN A 1 81 ? 11.929 5.054 -22.137 1.00 95.56 81 GLN A N 1
ATOM 668 C CA . GLN A 1 81 ? 10.472 5.085 -22.317 1.00 95.56 81 GLN A CA 1
ATOM 669 C C . GLN A 1 81 ? 9.789 3.848 -21.723 1.00 95.56 81 GLN A C 1
ATOM 671 O O . GLN A 1 81 ? 8.746 3.955 -21.080 1.00 95.56 81 GLN A O 1
ATOM 676 N N . GLU A 1 82 ? 10.398 2.674 -21.891 1.00 93.62 82 GLU A N 1
ATOM 677 C CA . GLU A 1 82 ? 9.902 1.440 -21.285 1.00 93.62 82 GLU A CA 1
ATOM 678 C C . GLU A 1 82 ? 10.015 1.499 -19.758 1.00 93.62 82 GLU A C 1
ATOM 680 O O . GLU A 1 82 ? 9.064 1.171 -19.054 1.00 93.62 82 GLU A O 1
ATOM 685 N N . THR A 1 83 ? 11.136 2.011 -19.245 1.00 92.44 83 THR A N 1
ATOM 686 C CA . THR A 1 83 ? 11.355 2.223 -17.807 1.00 92.44 83 THR A CA 1
ATOM 687 C C . THR A 1 83 ? 10.269 3.116 -17.199 1.00 92.44 83 THR A C 1
ATOM 689 O O . THR A 1 83 ? 9.670 2.757 -16.184 1.00 92.44 83 THR A O 1
ATOM 692 N N . ILE A 1 84 ? 9.962 4.251 -17.840 1.00 94.12 84 ILE A N 1
ATOM 693 C CA . ILE A 1 84 ? 8.895 5.167 -17.408 1.00 94.12 84 ILE A CA 1
ATOM 694 C C . ILE A 1 84 ? 7.536 4.463 -17.430 1.00 94.12 84 ILE A C 1
ATOM 696 O O . ILE A 1 84 ? 6.785 4.544 -16.457 1.00 94.12 84 ILE A O 1
ATOM 700 N N . LYS A 1 85 ? 7.224 3.743 -18.514 1.00 96.44 85 LYS A N 1
ATOM 701 C CA . LYS A 1 85 ? 5.968 2.996 -18.650 1.00 96.44 85 LYS A CA 1
ATOM 702 C C . LYS A 1 85 ? 5.816 1.942 -17.551 1.00 96.44 85 LYS A C 1
ATOM 704 O O . LYS A 1 85 ? 4.752 1.859 -16.942 1.00 96.44 85 LYS A O 1
ATOM 709 N N . ASN A 1 86 ? 6.868 1.179 -17.274 1.00 95.25 86 ASN A N 1
ATOM 710 C CA . ASN A 1 86 ? 6.864 0.146 -16.244 1.00 95.25 86 ASN A CA 1
ATOM 711 C C . ASN A 1 86 ? 6.688 0.762 -14.847 1.00 95.25 86 ASN A C 1
ATOM 713 O O . ASN A 1 86 ? 5.848 0.291 -14.086 1.00 95.25 86 ASN A O 1
ATOM 717 N N . MET A 1 87 ? 7.380 1.861 -14.526 1.00 95.38 87 MET A N 1
ATOM 718 C CA . MET A 1 87 ? 7.166 2.587 -13.263 1.00 95.38 87 MET A CA 1
ATOM 719 C C . MET A 1 87 ? 5.727 3.104 -13.126 1.00 95.38 87 MET A C 1
ATOM 721 O O . MET A 1 87 ? 5.116 2.961 -12.066 1.00 95.38 87 MET A O 1
ATOM 725 N N . ALA A 1 88 ? 5.157 3.665 -14.198 1.00 96.75 88 ALA A N 1
ATOM 726 C CA . ALA A 1 88 ? 3.771 4.129 -14.209 1.00 96.75 88 ALA A CA 1
ATOM 727 C C . ALA A 1 88 ? 2.771 2.974 -14.019 1.00 96.75 88 ALA A C 1
ATOM 729 O O . ALA A 1 88 ? 1.759 3.134 -13.334 1.00 96.75 88 ALA A O 1
ATOM 730 N N . GLU A 1 89 ? 3.059 1.800 -14.586 1.00 97.44 89 GLU A N 1
ATOM 731 C CA . GLU A 1 89 ? 2.265 0.591 -14.377 1.00 97.44 89 GLU A CA 1
ATOM 732 C C . GLU A 1 89 ? 2.304 0.140 -12.913 1.00 97.44 89 GLU A C 1
ATOM 734 O O . GLU A 1 89 ? 1.237 -0.061 -12.328 1.00 97.44 89 GLU A O 1
ATOM 739 N N . VAL A 1 90 ? 3.496 0.047 -12.306 1.00 97.88 90 VAL A N 1
ATOM 740 C CA . VAL A 1 90 ? 3.645 -0.297 -10.881 1.00 97.88 90 VAL A CA 1
ATOM 741 C C . VAL A 1 90 ? 2.842 0.674 -10.022 1.00 97.88 90 VAL A C 1
ATOM 743 O O . VAL A 1 90 ? 1.991 0.242 -9.244 1.00 97.88 90 VAL A O 1
ATOM 746 N N . LYS A 1 91 ? 3.034 1.984 -10.226 1.00 98.06 91 LYS A N 1
ATOM 747 C CA . LYS A 1 91 ? 2.296 3.033 -9.514 1.00 98.06 91 LYS A CA 1
ATOM 748 C C . LYS A 1 91 ? 0.787 2.810 -9.598 1.00 98.06 91 LYS A C 1
ATOM 750 O O . LYS A 1 91 ? 0.116 2.739 -8.573 1.00 98.06 91 LYS A O 1
ATOM 755 N N . ARG A 1 92 ? 0.257 2.634 -10.813 1.00 98.31 92 ARG A N 1
ATOM 756 C CA . ARG A 1 92 ? -1.176 2.421 -11.055 1.00 98.31 92 ARG A CA 1
ATOM 757 C C . ARG A 1 92 ? -1.706 1.192 -10.317 1.00 98.31 92 ARG A C 1
ATOM 759 O O . ARG A 1 92 ? -2.763 1.273 -9.695 1.00 98.31 92 ARG A O 1
ATOM 766 N N . VAL A 1 93 ? -1.005 0.060 -10.394 1.00 98.44 93 VAL A N 1
ATOM 767 C CA . VAL A 1 93 ? -1.440 -1.191 -9.753 1.00 98.44 93 VAL A CA 1
ATOM 768 C C . VAL A 1 93 ? -1.458 -1.043 -8.232 1.00 98.44 93 VAL A C 1
ATOM 770 O O . VAL A 1 93 ? -2.457 -1.385 -7.600 1.00 98.44 93 VAL A O 1
ATOM 773 N N . VAL A 1 94 ? -0.412 -0.460 -7.647 1.00 98.50 94 VAL A N 1
ATOM 774 C CA . VAL A 1 94 ? -0.334 -0.253 -6.195 1.00 98.50 94 VAL A CA 1
ATOM 775 C C . VAL A 1 94 ? -1.400 0.745 -5.726 1.00 98.50 94 VAL A C 1
ATOM 777 O O . VAL A 1 94 ? -2.068 0.490 -4.728 1.00 98.50 94 VAL A O 1
ATOM 780 N N . THR A 1 95 ? -1.659 1.828 -6.471 1.00 98.62 95 THR A N 1
ATOM 781 C CA . THR A 1 95 ? -2.770 2.756 -6.184 1.00 98.62 95 THR A CA 1
ATOM 782 C C . THR A 1 95 ? -4.125 2.046 -6.157 1.00 98.62 95 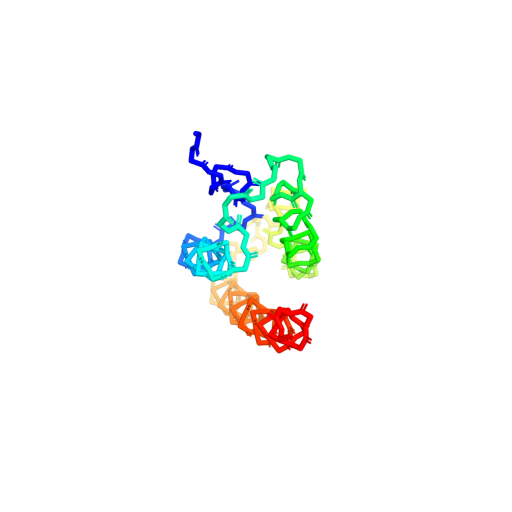THR A C 1
ATOM 784 O O . THR A 1 95 ? -4.953 2.309 -5.280 1.00 98.62 95 THR A O 1
ATOM 787 N N . VAL A 1 96 ? -4.381 1.153 -7.117 1.00 98.50 96 VAL A N 1
ATOM 788 C CA . VAL A 1 96 ? -5.625 0.371 -7.150 1.00 98.50 96 VAL A CA 1
ATOM 789 C C . VAL A 1 96 ? -5.724 -0.529 -5.922 1.00 98.50 96 VAL A C 1
ATOM 791 O O . VAL A 1 96 ? -6.787 -0.576 -5.301 1.00 98.50 96 VAL A O 1
ATOM 794 N N . GLU A 1 97 ? -4.632 -1.190 -5.537 1.00 98.44 97 GLU A N 1
ATOM 795 C CA . GLU A 1 97 ? -4.629 -2.085 -4.380 1.00 98.44 97 GLU A CA 1
ATOM 796 C C . GLU A 1 97 ? -4.817 -1.330 -3.057 1.00 98.44 97 GLU A C 1
ATOM 798 O O . GLU A 1 97 ? -5.629 -1.759 -2.242 1.00 98.44 97 GLU A O 1
ATOM 803 N N . VAL A 1 98 ? -4.188 -0.162 -2.868 1.00 98.56 98 VAL A N 1
ATOM 804 C CA . VAL A 1 98 ? -4.425 0.703 -1.691 1.00 98.56 98 VAL A CA 1
ATOM 805 C C . VAL A 1 98 ? -5.913 1.029 -1.548 1.00 98.56 98 VAL A C 1
ATOM 807 O O . VAL A 1 98 ? -6.501 0.849 -0.481 1.00 98.56 98 VAL A O 1
ATOM 810 N N . ASN A 1 99 ? -6.556 1.457 -2.638 1.00 98.50 99 ASN A N 1
ATOM 811 C CA . ASN A 1 99 ? -7.983 1.777 -2.624 1.00 98.50 99 ASN A CA 1
ATOM 812 C C . ASN A 1 99 ? -8.864 0.539 -2.407 1.00 98.50 99 ASN A C 1
ATOM 814 O O . ASN A 1 99 ? -9.907 0.626 -1.756 1.00 98.50 99 ASN A O 1
ATOM 818 N N . ARG A 1 100 ? -8.472 -0.617 -2.951 1.00 98.25 100 ARG A N 1
ATOM 819 C CA . ARG A 1 100 ? -9.183 -1.884 -2.750 1.00 98.25 100 ARG A CA 1
ATOM 820 C C . ARG A 1 100 ? -9.122 -2.323 -1.290 1.00 98.25 100 ARG A C 1
ATOM 822 O O . ARG A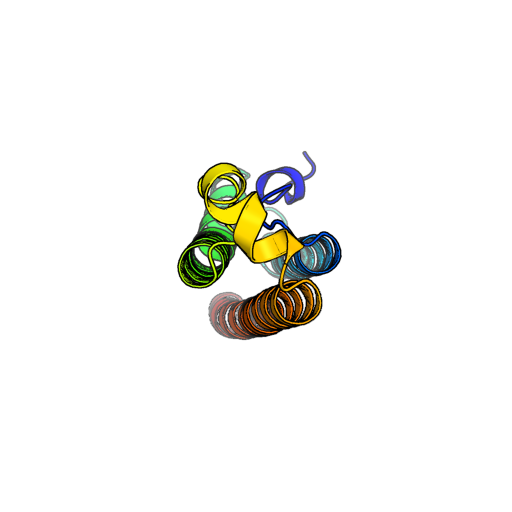 1 100 ? -10.173 -2.599 -0.716 1.00 98.25 100 ARG A O 1
ATOM 829 N N . GLN A 1 101 ? -7.934 -2.324 -0.689 1.00 98.06 101 GLN A N 1
ATOM 830 C CA . GLN A 1 101 ? -7.750 -2.660 0.721 1.00 98.06 101 GLN A CA 1
ATOM 831 C C . GLN A 1 101 ? -8.501 -1.684 1.622 1.00 98.06 101 GLN A C 1
ATOM 833 O O . GLN A 1 101 ? -9.210 -2.120 2.523 1.00 98.06 101 GLN A O 1
ATOM 838 N N . PHE A 1 102 ? -8.466 -0.381 1.324 1.00 98.44 102 PHE A N 1
ATOM 839 C CA . PHE A 1 102 ? -9.275 0.601 2.046 1.00 98.44 102 PHE A CA 1
ATOM 840 C C . PHE A 1 102 ? -10.767 0.241 2.042 1.00 98.44 102 PHE A C 1
ATOM 842 O O . PHE A 1 102 ? -11.375 0.172 3.105 1.00 98.44 102 PHE A O 1
ATOM 849 N N . ARG A 1 103 ? -11.354 -0.064 0.875 1.00 98.25 103 ARG A N 1
ATOM 850 C CA . ARG A 1 103 ? -12.770 -0.468 0.788 1.00 98.25 103 ARG A CA 1
ATOM 851 C C . ARG A 1 103 ? -13.066 -1.751 1.562 1.00 98.25 103 ARG A C 1
ATOM 853 O O . ARG A 1 103 ? -14.090 -1.818 2.238 1.00 98.25 103 ARG A O 1
ATOM 860 N N . HIS A 1 104 ? -12.192 -2.752 1.464 1.00 97.25 104 HIS A N 1
ATOM 861 C CA . HIS A 1 104 ? -12.360 -4.016 2.180 1.00 97.25 104 HIS A CA 1
ATOM 862 C C . HIS A 1 104 ? -12.339 -3.811 3.693 1.00 97.25 104 HIS A C 1
ATOM 864 O O . HIS A 1 104 ? -13.275 -4.227 4.367 1.00 97.25 104 HIS A O 1
ATOM 870 N N . PHE A 1 105 ? -11.318 -3.130 4.218 1.00 97.38 105 PHE A N 1
ATOM 871 C CA . PHE A 1 105 ? -11.217 -2.856 5.648 1.00 97.38 105 PHE A CA 1
ATOM 872 C C . PHE A 1 105 ? -12.346 -1.953 6.135 1.00 97.38 105 PHE A C 1
ATOM 874 O O . PHE A 1 105 ? -12.917 -2.241 7.176 1.00 97.38 105 PHE A O 1
ATOM 881 N N . ASN A 1 106 ? -12.714 -0.913 5.385 1.00 97.31 106 ASN A N 1
ATOM 882 C CA . ASN A 1 106 ? -13.821 -0.034 5.759 1.00 97.31 106 ASN A CA 1
ATOM 883 C C . ASN A 1 106 ? -15.139 -0.810 5.887 1.00 97.31 106 ASN A C 1
ATOM 885 O O . ASN A 1 106 ? -15.842 -0.655 6.875 1.00 97.31 106 ASN A O 1
ATOM 889 N N . THR A 1 107 ? -15.434 -1.683 4.919 1.00 97.25 107 THR A N 1
ATO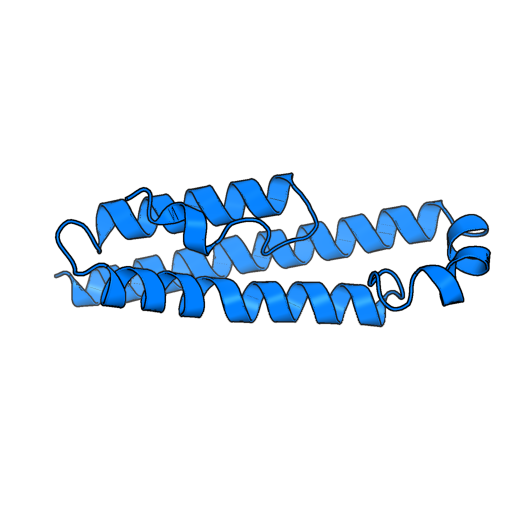M 890 C CA . THR A 1 107 ? -16.639 -2.529 4.947 1.00 97.25 107 THR A CA 1
ATOM 891 C C . THR A 1 107 ? -16.567 -3.549 6.082 1.00 97.25 107 THR A C 1
ATOM 893 O O . THR A 1 107 ? -17.504 -3.702 6.849 1.00 97.25 107 THR A O 1
ATOM 896 N N . PHE A 1 108 ? -15.441 -4.246 6.233 1.00 96.44 108 PHE A N 1
ATOM 897 C CA . PHE A 1 108 ? -15.297 -5.267 7.269 1.00 96.44 108 PHE A CA 1
ATOM 898 C C . PHE A 1 108 ? -15.382 -4.675 8.683 1.00 96.44 108 PHE A C 1
ATOM 900 O O . PHE A 1 108 ? -16.046 -5.228 9.553 1.00 96.44 108 PHE A O 1
ATOM 907 N N . LEU A 1 109 ? -14.730 -3.536 8.916 1.00 95.75 109 LEU A N 1
ATOM 908 C CA . LEU A 1 109 ? -14.725 -2.877 10.218 1.00 95.75 109 LEU A CA 1
ATOM 909 C C . LEU A 1 109 ? -16.053 -2.178 10.525 1.00 95.75 109 LEU A C 1
ATOM 911 O O . LEU A 1 109 ? -16.422 -2.131 11.694 1.00 95.75 109 LEU A O 1
ATOM 915 N N . SER A 1 110 ? -16.787 -1.673 9.524 1.00 95.75 110 SER A N 1
ATOM 916 C CA . SER A 1 110 ? -18.119 -1.097 9.759 1.00 95.75 110 SER A CA 1
ATOM 917 C C . SER A 1 110 ? -19.109 -2.124 10.298 1.00 95.75 110 SER A C 1
ATOM 919 O O . SER A 1 110 ? -19.862 -1.809 11.215 1.00 95.75 110 SER A O 1
ATOM 921 N N . GLU A 1 111 ? -19.062 -3.355 9.786 1.00 95.44 111 GLU A N 1
ATOM 922 C CA . GLU A 1 111 ? -19.914 -4.448 10.271 1.00 95.44 111 GLU A CA 1
ATOM 923 C C . GLU A 1 111 ? -19.555 -4.879 11.701 1.00 95.44 111 GLU A C 1
ATOM 925 O O . GLU A 1 111 ? -20.422 -5.306 12.452 1.00 95.44 111 GLU A O 1
ATOM 930 N N . LEU A 1 112 ? -18.284 -4.755 12.101 1.00 89.69 112 LEU A N 1
ATOM 931 C CA . LEU A 1 112 ? -17.831 -5.100 13.455 1.00 89.69 112 LEU A CA 1
ATOM 932 C C . LEU A 1 112 ? -18.019 -3.977 14.483 1.00 89.69 112 LEU A C 1
ATOM 934 O O . LEU A 1 112 ? -17.940 -4.230 15.684 1.00 89.69 112 LEU A O 1
ATOM 938 N N . ALA A 1 113 ? -18.164 -2.734 14.025 1.00 81.38 113 ALA A N 1
ATOM 939 C CA . ALA A 1 113 ? -18.338 -1.561 14.880 1.00 81.38 113 ALA A CA 1
ATOM 940 C C . ALA A 1 113 ? -19.814 -1.223 15.160 1.00 81.38 113 ALA A C 1
ATOM 942 O O . ALA A 1 113 ? -20.070 -0.324 15.964 1.00 81.38 113 ALA A O 1
ATOM 943 N N . SER A 1 114 ? -20.740 -1.911 14.484 1.00 58.78 114 SER A N 1
ATOM 944 C CA . SER A 1 114 ? -22.192 -1.830 14.695 1.00 58.78 114 SER A CA 1
ATOM 945 C C . SER A 1 114 ? -22.629 -2.749 15.834 1.00 58.78 114 SER A C 1
ATOM 947 O O . SER A 1 114 ? -23.548 -2.345 16.580 1.00 58.78 114 SER A O 1
#

Foldseek 3Di:
DPLLVLQPPLADDPVLSVLLSVLLVVLCVVQVVVHDSVVSSVVSCVLRVVLSVLLQVLCVVLLNHPVRCVVCVVVCVVCVVSVVVSVVVSSVVSSVSSVVSSVVSVVVRVVVVD